Protein AF-A0A4Q3YW72-F1 (afdb_monomer_lite)

Structure (mmCIF, N/CA/C/O backbone):
data_AF-A0A4Q3YW72-F1
#
_entry.id   AF-A0A4Q3YW72-F1
#
loop_
_atom_site.group_PDB
_atom_site.id
_atom_site.type_symbol
_atom_site.label_atom_id
_atom_site.label_alt_id
_atom_site.label_comp_id
_atom_site.label_asym_id
_atom_site.label_entity_id
_atom_site.label_seq_id
_atom_site.pdbx_PDB_ins_code
_atom_site.Cartn_x
_atom_site.Cartn_y
_atom_site.Cartn_z
_atom_site.occupancy
_atom_site.B_iso_or_equiv
_atom_site.auth_seq_id
_atom_site.auth_comp_id
_atom_site.auth_asym_id
_atom_site.auth_atom_id
_atom_site.pdbx_PDB_model_num
ATOM 1 N N . MET A 1 1 ? -0.606 6.809 30.424 1.00 38.97 1 MET A N 1
ATOM 2 C CA . MET A 1 1 ? -1.641 6.697 29.376 1.00 38.97 1 MET A CA 1
ATOM 3 C C . MET A 1 1 ? -1.208 5.514 28.542 1.00 38.97 1 MET A C 1
ATOM 5 O O . MET A 1 1 ? -0.533 5.709 27.546 1.00 38.97 1 MET A O 1
ATOM 9 N N . ASP A 1 2 ? -1.474 4.314 29.054 1.00 58.44 2 ASP A N 1
ATOM 10 C CA . ASP A 1 2 ? -1.072 3.054 28.427 1.00 58.44 2 ASP A CA 1
ATOM 11 C C . ASP A 1 2 ? -2.249 2.500 27.647 1.00 58.44 2 ASP A C 1
ATOM 13 O O . ASP A 1 2 ? -3.327 2.283 28.204 1.00 58.44 2 ASP A O 1
ATOM 17 N N . LEU A 1 3 ? -2.055 2.354 26.341 1.00 56.44 3 LEU A N 1
ATOM 18 C CA . LEU A 1 3 ? -3.032 1.764 25.435 1.00 56.44 3 LEU A CA 1
ATOM 19 C C . LEU A 1 3 ? -2.312 0.972 24.339 1.00 56.44 3 LEU A C 1
ATOM 21 O O . LEU A 1 3 ? -2.665 1.056 23.167 1.00 56.44 3 LEU A O 1
ATOM 25 N N . HIS A 1 4 ? -1.295 0.208 24.734 1.00 55.38 4 HIS A N 1
ATOM 26 C CA . HIS A 1 4 ? -0.725 -0.847 23.911 1.00 55.38 4 HIS A CA 1
ATOM 27 C C . HIS A 1 4 ? -0.659 -2.111 24.764 1.00 55.38 4 HIS A C 1
ATOM 29 O O . HIS A 1 4 ? -0.026 -2.131 25.808 1.00 55.38 4 HIS A O 1
ATOM 35 N N . ASP A 1 5 ? -1.422 -3.118 24.350 1.00 56.31 5 ASP A N 1
ATOM 36 C CA . ASP A 1 5 ? -1.350 -4.474 24.880 1.00 56.31 5 ASP A CA 1
ATOM 37 C C . ASP A 1 5 ? 0.061 -5.012 24.602 1.00 56.31 5 ASP A C 1
ATOM 39 O O . ASP A 1 5 ? 0.544 -4.925 23.472 1.00 56.31 5 ASP A O 1
ATOM 43 N N . GLU A 1 6 ? 0.736 -5.492 25.644 1.00 51.41 6 GLU A N 1
ATOM 44 C CA . GLU A 1 6 ? 2.157 -5.870 25.683 1.00 51.41 6 GLU A CA 1
ATOM 45 C C . GLU A 1 6 ? 2.425 -7.215 24.969 1.00 51.41 6 GLU A C 1
ATOM 47 O O . GLU A 1 6 ? 3.308 -7.975 25.364 1.00 51.41 6 GLU A O 1
ATOM 52 N N . ASP A 1 7 ? 1.654 -7.554 23.936 1.00 50.22 7 ASP A N 1
ATOM 53 C CA . ASP A 1 7 ? 1.887 -8.734 23.110 1.00 50.22 7 ASP A CA 1
ATOM 54 C C . ASP A 1 7 ? 2.737 -8.311 21.911 1.00 50.22 7 ASP A C 1
ATOM 56 O O . ASP A 1 7 ? 2.286 -7.596 21.019 1.00 50.22 7 ASP A O 1
ATOM 60 N N . GLY A 1 8 ? 4.002 -8.742 21.909 1.00 49.19 8 GLY A N 1
ATOM 61 C CA . GLY A 1 8 ? 5.078 -8.357 20.983 1.00 49.19 8 GLY A CA 1
ATOM 62 C C . GLY A 1 8 ? 4.895 -8.712 19.497 1.00 49.19 8 GLY A C 1
ATOM 63 O O . GLY A 1 8 ? 5.875 -8.991 18.809 1.00 49.19 8 GLY A O 1
ATOM 64 N N . ALA A 1 9 ? 3.669 -8.703 18.975 1.00 53.12 9 ALA A N 1
ATOM 65 C CA . ALA A 1 9 ? 3.382 -8.657 17.551 1.00 53.12 9 ALA A CA 1
ATOM 66 C C . ALA A 1 9 ? 3.265 -7.187 17.118 1.00 53.12 9 ALA A C 1
ATOM 68 O O . ALA A 1 9 ? 2.268 -6.520 17.378 1.00 53.12 9 ALA A O 1
ATOM 69 N N . LEU A 1 10 ? 4.277 -6.686 16.412 1.00 57.19 10 LEU A N 1
ATOM 70 C CA . LEU A 1 10 ? 4.445 -5.264 16.069 1.00 57.19 10 LEU A CA 1
ATOM 71 C C . LEU A 1 10 ? 3.400 -4.697 15.078 1.00 57.19 10 LEU A C 1
ATOM 73 O O . LEU A 1 10 ? 3.446 -3.530 14.704 1.00 57.19 10 LEU A O 1
ATOM 77 N N . ALA A 1 11 ? 2.397 -5.491 14.698 1.00 64.94 11 ALA A N 1
ATOM 78 C CA . ALA A 1 11 ? 1.240 -5.040 13.930 1.00 64.94 11 ALA A CA 1
ATOM 79 C C . ALA A 1 11 ? -0.074 -5.549 14.559 1.00 64.94 11 ALA A C 1
ATOM 81 O O . ALA A 1 11 ? -0.714 -6.462 14.021 1.00 64.94 11 ALA A O 1
ATOM 82 N N . PRO A 1 12 ? -0.507 -4.985 15.701 1.00 75.69 12 PRO A N 1
ATOM 83 C CA . PRO A 1 12 ? -1.759 -5.380 16.327 1.00 75.69 12 PRO A CA 1
ATOM 84 C C . PRO A 1 12 ? -2.949 -5.028 15.427 1.00 75.69 12 PRO A C 1
ATOM 86 O O . PRO A 1 12 ? -2.981 -4.000 14.744 1.00 75.69 12 PRO A O 1
ATOM 89 N N . ARG A 1 13 ? -3.971 -5.886 15.435 1.00 88.62 13 ARG A N 1
ATOM 90 C CA . ARG A 1 13 ? -5.247 -5.586 14.781 1.00 88.62 13 ARG A CA 1
ATOM 91 C C . ARG A 1 13 ? -6.026 -4.605 15.656 1.00 88.62 13 ARG A C 1
ATOM 93 O O . ARG A 1 13 ? -6.451 -4.963 16.748 1.00 88.62 13 ARG A O 1
ATOM 100 N N . LEU A 1 14 ? -6.267 -3.396 15.158 1.00 90.94 14 LEU A N 1
ATOM 101 C CA . LEU A 1 14 ? -7.013 -2.354 15.867 1.00 90.94 14 LEU A CA 1
ATOM 102 C C . LEU A 1 14 ? -8.396 -2.184 15.246 1.00 90.94 14 LEU A C 1
ATOM 104 O O . LEU A 1 14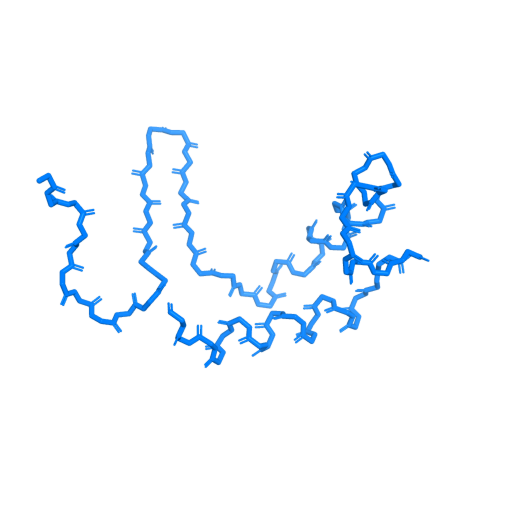 ? -8.535 -2.162 14.026 1.00 90.94 14 LEU A O 1
ATOM 108 N N . SER A 1 15 ? -9.433 -2.030 16.067 1.00 94.38 15 SER A N 1
ATOM 109 C CA . SER A 1 15 ? -10.797 -1.820 15.577 1.00 94.38 15 SER A CA 1
ATOM 110 C C . SER A 1 15 ? -11.441 -0.599 16.216 1.00 94.38 15 SER A C 1
ATOM 112 O O . SER A 1 15 ? -11.349 -0.380 17.419 1.00 94.38 15 SER A O 1
ATOM 114 N N . THR A 1 16 ? -12.132 0.181 15.393 1.00 93.81 16 THR A N 1
ATOM 115 C CA . THR A 1 16 ? -12.972 1.318 15.785 1.00 93.81 16 THR A CA 1
ATOM 116 C C . THR A 1 16 ? -14.409 1.063 15.330 1.00 93.81 16 THR A C 1
ATOM 118 O O . THR A 1 16 ? -14.691 0.055 14.684 1.00 93.81 16 THR A O 1
ATOM 121 N N . ALA A 1 17 ? -15.325 1.997 15.601 1.00 96.31 17 ALA A N 1
ATOM 122 C CA . ALA A 1 17 ? -16.719 1.880 15.167 1.00 96.31 17 ALA A CA 1
ATOM 123 C C . ALA A 1 17 ? -16.899 1.789 13.638 1.00 96.31 17 ALA A C 1
ATOM 125 O O . ALA A 1 17 ? -17.905 1.259 13.177 1.00 96.31 17 ALA A O 1
ATOM 126 N N . ARG A 1 18 ? -15.959 2.330 12.847 1.00 96.94 18 ARG A N 1
ATOM 127 C CA . ARG A 1 18 ? -16.084 2.409 11.379 1.00 96.94 18 ARG A CA 1
ATOM 128 C C . ARG A 1 18 ? -15.026 1.620 10.621 1.00 96.94 18 ARG A C 1
ATOM 130 O O . ARG A 1 18 ? -15.246 1.299 9.460 1.00 96.94 18 ARG A O 1
ATOM 137 N N . LEU A 1 19 ? -13.868 1.376 11.231 1.00 96.75 19 LEU A N 1
ATOM 138 C CA . LEU A 1 19 ? -12.696 0.858 10.532 1.00 96.75 19 LEU A CA 1
ATOM 139 C C . LEU A 1 19 ? -11.909 -0.118 11.396 1.00 96.75 19 LEU A C 1
ATOM 141 O O . LEU A 1 19 ? -11.762 0.087 12.603 1.00 96.75 19 LEU A O 1
ATOM 145 N N . THR A 1 20 ? -11.343 -1.121 10.730 1.00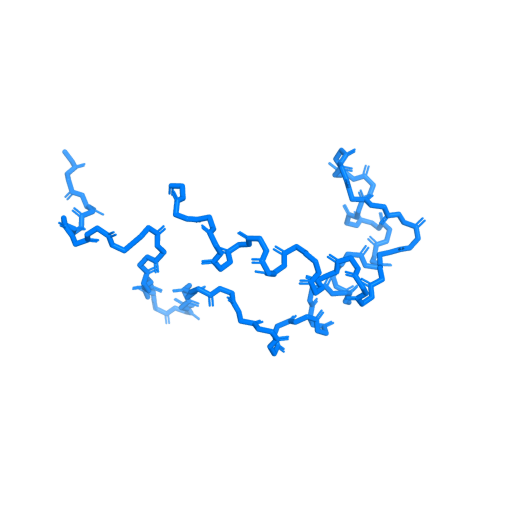 93.94 20 THR A N 1
ATOM 146 C CA . THR A 1 20 ? -10.365 -2.048 11.294 1.00 93.94 20 THR A CA 1
ATOM 147 C C . THR A 1 20 ? -9.028 -1.856 10.592 1.00 93.94 20 THR A C 1
ATOM 149 O O . THR A 1 20 ? -8.945 -1.979 9.371 1.00 93.94 20 THR A O 1
ATOM 152 N N . LEU A 1 21 ? -7.984 -1.595 11.370 1.00 92.31 21 LEU A N 1
ATOM 153 C CA . LEU A 1 21 ? -6.599 -1.628 10.929 1.00 92.31 21 LEU A CA 1
ATOM 154 C C . LEU A 1 21 ? -6.035 -3.025 11.202 1.00 92.31 21 LEU A C 1
ATOM 156 O O . LEU A 1 21 ? -6.195 -3.570 12.293 1.00 92.31 21 LEU A O 1
ATOM 160 N N . ARG A 1 22 ? -5.411 -3.625 10.192 1.00 90.81 22 ARG A N 1
ATOM 161 C CA . ARG A 1 22 ? -4.822 -4.967 10.254 1.00 90.81 22 ARG A CA 1
ATOM 162 C C . ARG A 1 22 ? -3.456 -4.975 9.567 1.00 90.81 22 ARG A C 1
ATOM 164 O O . ARG A 1 22 ? -3.225 -4.090 8.740 1.00 90.81 22 ARG A O 1
ATOM 171 N N . PRO A 1 23 ? -2.610 -5.987 9.831 1.00 90.00 23 PRO A N 1
ATOM 172 C CA . PRO A 1 23 ? -1.421 -6.224 9.025 1.00 90.00 23 PRO A CA 1
ATOM 173 C C . PRO A 1 23 ? -1.747 -6.245 7.528 1.00 90.00 23 PRO A C 1
ATOM 175 O O . PRO A 1 23 ? -2.798 -6.759 7.109 1.00 90.00 23 PRO A O 1
ATOM 178 N N . VAL A 1 24 ? -0.849 -5.656 6.742 1.00 90.88 24 VAL A N 1
ATOM 179 C CA . VAL A 1 24 ? -0.929 -5.659 5.281 1.00 90.88 24 VAL A CA 1
ATOM 180 C C . VAL A 1 24 ? -0.623 -7.067 4.782 1.00 90.88 24 VAL A C 1
ATOM 182 O O . VAL A 1 24 ? 0.298 -7.712 5.271 1.00 90.88 24 VAL A O 1
ATOM 185 N N . VAL A 1 25 ? -1.394 -7.548 3.810 1.00 91.38 25 VAL A N 1
ATOM 186 C CA . VAL A 1 25 ? -1.208 -8.869 3.196 1.00 91.38 25 VAL A CA 1
ATOM 187 C C . VAL A 1 25 ? -1.039 -8.735 1.681 1.00 91.38 25 VAL A C 1
ATOM 189 O O . VAL A 1 25 ? -1.467 -7.732 1.109 1.00 91.38 25 VAL A O 1
ATOM 192 N N . PRO A 1 26 ? -0.498 -9.748 0.977 1.00 94.62 26 PRO A N 1
ATOM 193 C CA . PRO A 1 26 ? -0.305 -9.682 -0.477 1.00 94.62 26 PRO A CA 1
ATOM 194 C C . PRO A 1 26 ? -1.574 -9.354 -1.281 1.00 94.62 26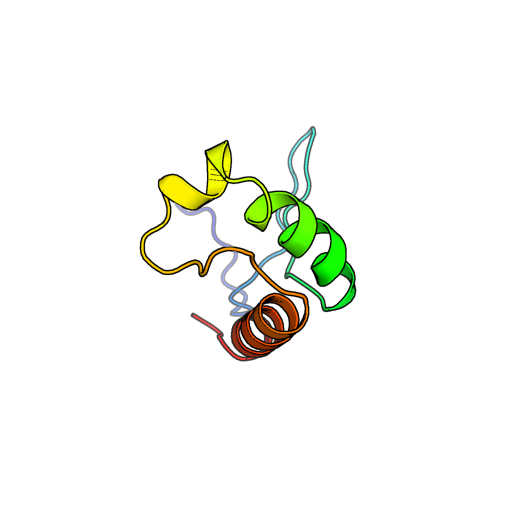 PRO A C 1
ATOM 196 O O . PRO A 1 26 ? -1.500 -8.742 -2.345 1.00 94.62 26 PRO A O 1
ATOM 199 N N . ALA A 1 27 ? -2.753 -9.716 -0.766 1.00 95.62 27 ALA A N 1
ATOM 200 C CA . ALA A 1 27 ? -4.035 -9.399 -1.397 1.00 95.62 27 ALA A CA 1
ATOM 201 C C . ALA A 1 27 ? -4.355 -7.889 -1.439 1.00 95.62 27 ALA A C 1
ATOM 203 O O . ALA A 1 27 ? -5.223 -7.484 -2.208 1.00 95.62 27 ALA A O 1
ATOM 204 N N . ASP A 1 28 ? -3.652 -7.056 -0.664 1.00 95.75 28 ASP A N 1
ATOM 205 C CA . ASP A 1 28 ? -3.834 -5.599 -0.637 1.00 95.75 28 ASP A CA 1
ATOM 206 C C . ASP A 1 28 ? -3.105 -4.877 -1.777 1.00 95.75 28 ASP A C 1
ATOM 208 O O . ASP A 1 28 ? -3.394 -3.710 -2.055 1.00 95.75 28 ASP A O 1
ATOM 212 N N . ALA A 1 29 ? -2.188 -5.563 -2.470 1.00 97.00 29 ALA A N 1
ATOM 213 C CA . ALA A 1 29 ? -1.368 -4.974 -3.525 1.00 97.00 29 ALA A CA 1
ATOM 214 C C . ALA A 1 29 ? -2.182 -4.213 -4.593 1.00 97.00 29 ALA A C 1
ATOM 216 O O . ALA A 1 29 ? -1.792 -3.093 -4.922 1.00 97.00 29 ALA A O 1
ATOM 217 N N . PRO A 1 30 ? -3.326 -4.716 -5.109 1.00 97.62 30 PRO A N 1
ATOM 218 C CA . PRO A 1 30 ? -4.110 -3.977 -6.100 1.00 97.62 30 PRO A CA 1
ATOM 219 C C . PRO A 1 30 ? -4.630 -2.627 -5.586 1.00 97.62 30 PRO A C 1
ATOM 221 O O . PRO A 1 30 ? -4.609 -1.646 -6.326 1.00 97.62 30 PRO A O 1
ATOM 224 N N . ALA A 1 31 ? -5.065 -2.558 -4.323 1.00 97.19 31 ALA A N 1
ATOM 225 C CA . ALA A 1 31 ? -5.569 -1.321 -3.727 1.00 97.19 31 ALA A CA 1
ATOM 226 C C . ALA A 1 31 ? -4.441 -0.300 -3.509 1.00 97.19 31 ALA A C 1
ATOM 228 O O . ALA A 1 31 ? -4.621 0.886 -3.777 1.00 97.19 31 ALA A O 1
ATOM 229 N N . ILE A 1 32 ? -3.262 -0.770 -3.087 1.00 96.56 32 ILE A N 1
ATOM 230 C CA . ILE A 1 32 ? -2.066 0.067 -2.921 1.00 96.56 32 ILE A CA 1
ATOM 231 C C . ILE A 1 32 ? -1.616 0.634 -4.271 1.00 96.56 32 ILE A C 1
ATOM 233 O O . ILE A 1 32 ? -1.382 1.835 -4.382 1.00 96.56 32 ILE A O 1
ATOM 237 N N . VAL A 1 33 ? -1.546 -0.206 -5.311 1.00 97.88 33 VAL A N 1
ATOM 238 C CA . VAL A 1 33 ? -1.192 0.235 -6.669 1.00 97.88 33 VAL A CA 1
ATOM 239 C C . VAL A 1 33 ? -2.168 1.289 -7.171 1.00 97.88 33 VAL A C 1
ATOM 241 O O . VAL A 1 33 ? -1.726 2.305 -7.697 1.00 97.88 33 VAL A O 1
ATOM 244 N N . ALA A 1 34 ? -3.473 1.084 -6.983 1.00 96.88 34 ALA A N 1
ATOM 245 C CA . ALA A 1 34 ? -4.480 2.054 -7.400 1.00 96.88 34 ALA A CA 1
ATOM 246 C C . ALA A 1 34 ? -4.297 3.411 -6.701 1.00 96.88 34 ALA A C 1
ATOM 248 O O . ALA A 1 34 ? -4.308 4.440 -7.370 1.00 96.88 34 ALA A O 1
ATO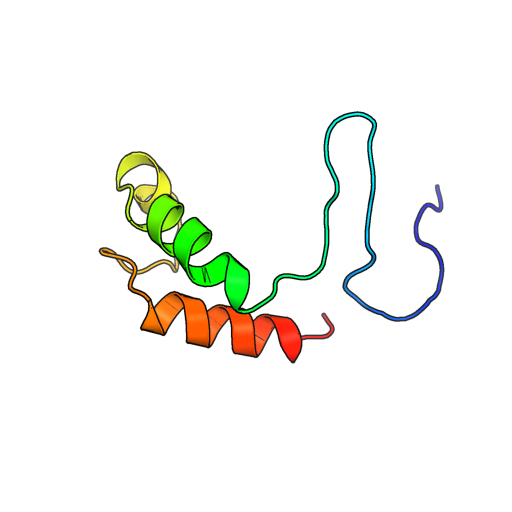M 249 N N . ALA A 1 35 ? -4.070 3.416 -5.383 1.00 95.88 35 ALA A N 1
ATOM 250 C CA . ALA A 1 35 ? -3.881 4.646 -4.616 1.00 95.88 35 ALA A CA 1
ATOM 251 C C . ALA A 1 35 ? -2.579 5.384 -4.977 1.00 95.88 35 ALA A C 1
ATOM 253 O O . ALA A 1 35 ? -2.574 6.606 -5.078 1.00 95.88 35 ALA A O 1
ATOM 254 N N . LEU A 1 36 ? -1.478 4.656 -5.188 1.00 96.88 36 LEU A N 1
ATOM 255 C CA . LEU A 1 36 ? -0.163 5.247 -5.480 1.00 96.88 36 LEU A CA 1
ATOM 256 C C . LEU A 1 36 ? 0.073 5.524 -6.975 1.00 96.88 36 LEU A C 1
ATOM 258 O O . LEU A 1 36 ? 1.025 6.214 -7.340 1.00 96.88 36 LEU A O 1
ATOM 262 N N . SER A 1 37 ? -0.803 5.033 -7.850 1.00 95.44 37 SER A N 1
ATOM 263 C CA . SER A 1 37 ? -0.838 5.430 -9.265 1.00 95.44 37 SER A CA 1
ATOM 264 C C . SER A 1 37 ? -1.576 6.753 -9.493 1.00 95.44 37 SER A C 1
ATOM 266 O O . SER A 1 37 ? -1.603 7.242 -10.621 1.00 95.44 37 SER A O 1
ATOM 268 N N . ASP A 1 38 ? -2.155 7.349 -8.448 1.00 95.56 38 ASP A N 1
ATOM 269 C CA . ASP A 1 38 ? -2.743 8.683 -8.503 1.00 95.56 38 ASP A CA 1
ATOM 270 C C . ASP A 1 38 ? -1.662 9.752 -8.274 1.00 95.56 38 ASP A C 1
ATOM 272 O O . ASP A 1 38 ? -1.041 9.832 -7.211 1.00 95.56 38 ASP A O 1
ATOM 276 N N . TRP A 1 39 ? -1.427 10.596 -9.281 1.00 94.44 39 TRP A N 1
ATOM 277 C CA . TRP A 1 39 ? -0.443 11.675 -9.187 1.00 94.44 39 TRP A CA 1
ATOM 278 C C . TRP A 1 39 ? -0.815 12.739 -8.145 1.00 94.44 39 TRP A C 1
ATOM 280 O O . TRP A 1 39 ? 0.082 13.314 -7.524 1.00 94.44 39 TRP A O 1
ATOM 290 N N . GLU A 1 40 ? -2.106 13.001 -7.914 1.00 96.19 40 GLU A N 1
ATOM 291 C CA . GLU A 1 40 ? -2.545 13.970 -6.901 1.00 96.19 40 GLU A CA 1
ATOM 292 C C . GLU A 1 40 ? -2.199 13.506 -5.480 1.00 96.19 40 GLU A C 1
ATOM 294 O O . GLU A 1 40 ? -1.981 14.338 -4.595 1.00 96.19 40 GLU A O 1
ATOM 299 N N . VAL A 1 41 ? -2.052 12.190 -5.292 1.00 94.25 41 VAL A N 1
ATOM 300 C CA . VAL A 1 41 ? -1.570 11.557 -4.060 1.00 94.25 41 VAL A CA 1
ATOM 301 C C . VAL A 1 41 ? -0.039 11.495 -4.041 1.00 94.25 41 VAL A C 1
ATOM 303 O O . VAL A 1 41 ? 0.601 12.053 -3.147 1.00 94.25 41 VAL A O 1
ATOM 306 N N . THR A 1 42 ? 0.570 10.846 -5.036 1.00 96.44 42 THR A N 1
ATOM 307 C CA . THR A 1 42 ? 1.991 10.456 -5.007 1.00 96.44 42 THR A CA 1
ATOM 30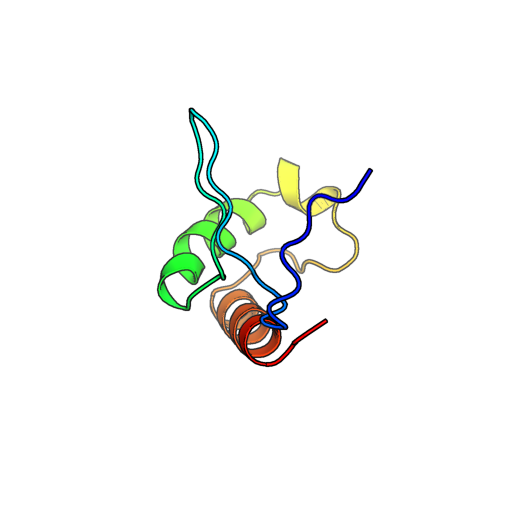8 C C . THR A 1 42 ? 2.956 11.638 -5.034 1.00 96.44 42 THR A C 1
ATOM 310 O O . THR A 1 42 ? 4.031 11.555 -4.443 1.00 96.44 42 THR A O 1
ATOM 313 N N . ARG A 1 43 ? 2.575 12.782 -5.617 1.00 94.94 43 ARG A N 1
ATOM 314 C CA . ARG A 1 43 ? 3.421 13.992 -5.668 1.00 94.94 43 ARG A CA 1
ATOM 315 C C . ARG A 1 43 ? 3.859 14.540 -4.303 1.00 94.94 43 ARG A C 1
ATOM 317 O O . ARG A 1 43 ? 4.767 15.365 -4.250 1.00 94.94 43 ARG A O 1
ATOM 324 N N . TRP A 1 44 ? 3.194 14.132 -3.222 1.00 96.75 44 TRP A N 1
ATOM 325 C CA . TRP A 1 44 ? 3.507 14.539 -1.850 1.00 96.75 44 TRP A CA 1
ATOM 326 C C . TRP A 1 44 ? 4.387 13.529 -1.098 1.00 96.75 44 TRP A C 1
ATOM 328 O O . TRP A 1 44 ? 4.731 13.765 0.059 1.00 96.75 44 TRP A O 1
ATOM 338 N N . LEU A 1 45 ? 4.753 12.407 -1.725 1.00 95.12 45 LEU A N 1
ATOM 339 C CA . LEU A 1 45 ? 5.501 11.316 -1.104 1.00 95.12 45 LEU A CA 1
ATOM 340 C C . LEU A 1 45 ? 6.949 11.296 -1.608 1.00 95.12 45 LEU A C 1
ATOM 342 O O . LEU A 1 45 ? 7.205 11.214 -2.804 1.00 95.12 45 LEU A O 1
ATOM 346 N N . THR A 1 46 ? 7.913 11.315 -0.688 1.00 93.50 46 THR A N 1
ATOM 347 C CA . THR A 1 46 ? 9.343 11.450 -1.026 1.00 93.50 46 THR A CA 1
ATOM 348 C C . THR A 1 46 ? 9.939 10.234 -1.743 1.00 93.50 46 THR A C 1
ATOM 350 O O . THR A 1 46 ? 10.874 10.382 -2.522 1.00 93.50 46 THR A O 1
ATOM 353 N N . LEU A 1 47 ? 9.451 9.024 -1.449 1.00 89.94 47 LEU A N 1
ATOM 354 C CA . LEU A 1 47 ? 10.109 7.765 -1.842 1.00 89.94 47 LEU A CA 1
ATOM 355 C C . LEU A 1 47 ? 9.300 6.912 -2.825 1.00 89.94 47 LEU A C 1
ATOM 357 O O . LEU A 1 47 ? 9.755 5.838 -3.211 1.00 89.94 47 LEU A O 1
ATOM 361 N N . VAL A 1 48 ? 8.096 7.344 -3.196 1.00 94.25 48 VAL A N 1
ATOM 362 C CA . VAL A 1 48 ? 7.204 6.542 -4.039 1.00 94.25 48 VAL A CA 1
ATOM 363 C C . VAL A 1 48 ? 7.499 6.839 -5.514 1.00 94.25 48 VAL A C 1
ATOM 365 O O . VAL A 1 48 ? 7.362 7.992 -5.926 1.00 94.25 48 VAL A O 1
ATOM 368 N N . PRO A 1 49 ? 7.908 5.840 -6.323 1.00 93.19 49 PRO A N 1
ATOM 369 C CA . PRO A 1 49 ? 8.103 6.032 -7.756 1.00 93.19 49 PRO A CA 1
ATOM 370 C C . PRO A 1 49 ? 6.766 6.281 -8.465 1.00 93.19 49 PRO A C 1
ATOM 372 O O . PRO A 1 49 ? 5.721 5.794 -8.033 1.00 93.19 49 PRO A O 1
ATOM 375 N N . PHE A 1 50 ? 6.808 7.007 -9.585 1.00 93.00 50 PHE A N 1
ATOM 376 C CA . PHE A 1 50 ? 5.638 7.241 -10.428 1.00 93.00 50 PHE A CA 1
ATOM 377 C C . PHE A 1 50 ? 5.929 6.882 -11.898 1.00 93.00 50 PHE A C 1
ATOM 379 O O . PHE A 1 50 ? 6.898 7.408 -12.455 1.00 93.00 50 PHE A O 1
ATOM 386 N N . PRO A 1 51 ? 5.096 6.044 -12.552 1.00 92.50 51 PRO A N 1
ATOM 387 C CA . PRO A 1 51 ? 3.924 5.353 -11.998 1.00 92.50 51 PRO A CA 1
ATOM 388 C C . PRO A 1 51 ? 4.311 4.232 -11.017 1.00 92.50 51 PRO A C 1
ATOM 390 O O . PRO A 1 51 ? 5.318 3.555 -11.220 1.00 92.50 51 PRO A O 1
ATOM 393 N N . TYR A 1 52 ? 3.504 4.024 -9.973 1.00 96.88 52 TYR A N 1
ATOM 394 C CA . TYR A 1 52 ? 3.732 2.964 -8.987 1.00 96.88 52 TYR A CA 1
ATOM 395 C C . TYR A 1 52 ? 3.253 1.612 -9.522 1.00 96.88 52 TYR A C 1
ATOM 397 O O . TYR A 1 52 ? 2.110 1.480 -9.963 1.00 96.88 52 TYR A O 1
ATOM 405 N N . THR A 1 53 ? 4.110 0.593 -9.501 1.00 96.94 53 THR A N 1
ATOM 406 C CA . THR A 1 53 ? 3.820 -0.691 -10.151 1.00 96.94 53 THR A CA 1
ATOM 407 C C . THR A 1 53 ? 3.440 -1.788 -9.160 1.00 96.94 53 THR A C 1
ATOM 409 O O . THR A 1 53 ? 3.659 -1.702 -7.951 1.00 96.94 53 THR A O 1
ATOM 412 N N . ARG A 1 54 ? 2.901 -2.893 -9.691 1.00 97.06 54 ARG A N 1
ATOM 413 C CA . ARG A 1 54 ? 2.623 -4.097 -8.899 1.00 97.06 54 ARG A CA 1
ATOM 414 C C . ARG A 1 54 ? 3.883 -4.677 -8.244 1.00 97.06 54 ARG A C 1
ATOM 416 O O . ARG A 1 54 ? 3.805 -5.122 -7.105 1.00 97.06 54 ARG A O 1
ATOM 423 N N . ALA A 1 55 ? 5.020 -4.642 -8.938 1.00 97.06 55 ALA A N 1
ATOM 424 C CA . ALA A 1 55 ? 6.285 -5.140 -8.404 1.00 97.06 55 ALA A CA 1
ATOM 425 C C . ALA A 1 55 ? 6.764 -4.303 -7.205 1.00 97.06 55 ALA A C 1
ATOM 427 O O . ALA A 1 55 ? 7.250 -4.865 -6.223 1.00 97.06 55 ALA A O 1
ATOM 428 N N . ASP A 1 56 ? 6.560 -2.982 -7.253 1.00 96.50 56 ASP A N 1
ATOM 429 C CA . ASP A 1 56 ? 6.871 -2.088 -6.133 1.00 96.50 56 ASP A CA 1
ATOM 430 C C . ASP A 1 56 ? 6.010 -2.419 -4.907 1.00 96.50 56 ASP A C 1
ATOM 432 O O . ASP A 1 56 ? 6.529 -2.509 -3.791 1.00 96.50 56 ASP A O 1
ATOM 436 N N . ALA A 1 57 ? 4.710 -2.665 -5.122 1.00 96.38 57 ALA A N 1
ATOM 437 C CA . ALA A 1 57 ? 3.781 -3.057 -4.065 1.00 96.38 57 ALA A CA 1
ATOM 438 C C . ALA A 1 57 ? 4.174 -4.396 -3.431 1.00 96.38 57 ALA A C 1
ATOM 440 O O . ALA A 1 57 ? 4.299 -4.480 -2.212 1.00 96.38 57 ALA A O 1
ATOM 441 N N . ASP A 1 58 ? 4.413 -5.431 -4.241 1.00 96.31 58 ASP A N 1
ATOM 442 C CA . ASP A 1 58 ? 4.783 -6.761 -3.745 1.00 96.31 58 ASP A CA 1
ATOM 443 C C . ASP A 1 58 ? 6.100 -6.708 -2.946 1.00 96.31 58 ASP A C 1
ATOM 445 O O . ASP A 1 58 ? 6.198 -7.286 -1.861 1.00 96.31 58 ASP A O 1
ATOM 449 N N . GLY A 1 59 ? 7.095 -5.953 -3.429 1.00 94.50 59 GLY A N 1
ATOM 450 C CA . GLY A 1 59 ? 8.364 -5.753 -2.727 1.00 94.50 59 GLY A CA 1
ATOM 451 C C . GLY A 1 59 ? 8.228 -4.956 -1.425 1.00 94.50 59 GLY A C 1
ATOM 452 O O . GLY A 1 59 ? 8.936 -5.224 -0.452 1.00 94.50 59 GLY A O 1
ATOM 453 N N . TRP A 1 60 ? 7.318 -3.981 -1.367 1.00 92.88 60 TRP A N 1
ATOM 454 C CA . TRP A 1 60 ? 7.027 -3.242 -0.138 1.00 92.88 60 TRP A CA 1
ATOM 455 C C . TRP A 1 60 ? 6.276 -4.102 0.889 1.00 92.88 60 TRP A C 1
ATOM 457 O O . TRP A 1 60 ? 6.699 -4.154 2.043 1.00 92.88 60 TRP A O 1
ATOM 467 N N . ILE A 1 61 ? 5.240 -4.838 0.470 1.00 93.38 61 ILE A N 1
ATOM 468 C CA . ILE A 1 61 ? 4.465 -5.740 1.340 1.00 93.38 61 ILE A CA 1
ATOM 469 C C . ILE A 1 61 ? 5.360 -6.842 1.912 1.00 93.38 61 ILE A C 1
ATOM 471 O O . ILE A 1 61 ? 5.313 -7.105 3.110 1.00 93.38 61 ILE A O 1
ATOM 475 N N . GLY A 1 62 ? 6.226 -7.444 1.090 1.00 90.75 62 GLY A N 1
ATOM 476 C CA . GLY A 1 62 ? 7.158 -8.475 1.554 1.00 90.75 62 GLY A CA 1
ATOM 477 C C . GLY A 1 62 ? 8.124 -7.976 2.634 1.00 90.75 62 GLY A C 1
ATOM 478 O O . GLY A 1 62 ? 8.472 -8.727 3.541 1.00 90.75 62 GLY A O 1
ATOM 479 N N . ARG A 1 63 ? 8.522 -6.696 2.589 1.00 85.69 63 ARG A N 1
ATOM 480 C CA . ARG A 1 63 ? 9.311 -6.078 3.667 1.00 85.69 63 ARG A CA 1
ATOM 481 C C . ARG A 1 63 ? 8.469 -5.765 4.898 1.00 85.69 63 ARG A C 1
ATOM 483 O O . ARG A 1 63 ? 8.989 -5.900 5.998 1.00 85.69 63 ARG A O 1
ATOM 490 N N . ALA A 1 64 ? 7.214 -5.351 4.730 1.00 79.12 64 ALA A N 1
ATOM 491 C CA . ALA A 1 64 ? 6.310 -5.064 5.844 1.00 7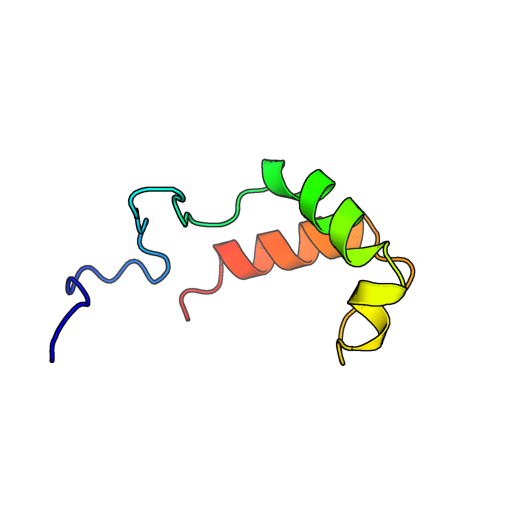9.12 64 ALA A CA 1
ATOM 492 C C . ALA A 1 64 ? 5.976 -6.321 6.667 1.00 79.12 64 ALA A C 1
ATOM 494 O O . ALA A 1 64 ? 5.876 -6.229 7.882 1.00 79.12 64 ALA A O 1
ATOM 495 N N . ASP A 1 65 ? 5.879 -7.487 6.023 1.00 69.12 65 ASP A N 1
ATOM 496 C CA . ASP A 1 65 ? 5.720 -8.790 6.692 1.00 69.12 65 ASP A CA 1
ATOM 497 C C . ASP A 1 65 ? 6.959 -9.183 7.520 1.00 69.12 65 ASP A C 1
ATOM 499 O O . ASP A 1 65 ? 6.852 -9.743 8.607 1.00 69.12 65 ASP A O 1
ATOM 503 N N . GLN A 1 66 ? 8.155 -8.838 7.031 1.00 58.12 66 GLN A N 1
ATOM 504 C CA . GLN A 1 66 ? 9.430 -9.150 7.693 1.00 58.12 66 GLN A CA 1
ATOM 505 C C . GLN A 1 66 ? 9.836 -8.119 8.754 1.00 58.12 66 GLN A C 1
ATOM 507 O O . GLN A 1 66 ? 10.662 -8.407 9.620 1.00 58.12 66 GLN A O 1
ATOM 512 N N . SER A 1 67 ? 9.293 -6.904 8.672 1.00 50.72 67 SER A N 1
ATOM 513 C CA . SER A 1 67 ? 9.657 -5.796 9.549 1.00 50.72 67 SER A CA 1
ATOM 514 C C . SER A 1 67 ? 8.729 -5.776 10.751 1.00 50.72 67 SER A C 1
ATOM 516 O O . SER A 1 67 ? 7.731 -5.061 10.780 1.00 50.72 67 SER A O 1
ATOM 518 N N . GLY A 1 68 ? 9.102 -6.538 11.774 1.00 51.59 68 GLY A N 1
ATOM 519 C CA . GLY A 1 68 ? 8.779 -6.155 13.136 1.00 51.59 68 GLY A CA 1
ATOM 520 C C . GLY A 1 68 ? 9.560 -4.890 13.504 1.00 51.59 68 GLY A C 1
ATOM 521 O O . GLY A 1 68 ? 10.656 -5.003 14.049 1.00 51.59 68 GLY A O 1
ATOM 522 N N . TYR A 1 69 ? 9.022 -3.713 13.173 1.00 40.56 69 TYR A N 1
ATOM 523 C CA . TYR A 1 69 ? 9.463 -2.437 13.747 1.00 40.56 69 TYR A CA 1
ATOM 524 C C . TYR A 1 69 ? 8.670 -2.123 15.007 1.00 40.56 69 TYR A C 1
ATOM 526 O O . TYR A 1 69 ? 7.425 -2.144 14.899 1.00 40.56 69 TYR A O 1
#

Foldseek 3Di:
DDDDDPDQPLFDWDDDPPDIGGQDDLVCLVVVLVQQQDCVRVVVPDPADPNHDSVNSNVVSVVSVVDSD

Sequence (69 aa):
MDLHDEDGALAPRLSTARLTLRPVVPADAPAIVAALSDWEVTRWLTLVPFPYTRADADGWIGRADQSGY

Radius of gyration: 14.52 Å; chains: 1; bounding box: 27×24×41 Å

pLDDT: mean 84.57, std 17.63, range [38.97, 97.88]

Secondary structure (DSSP, 8-state):
---------SS--EE-SS-EE----GGGHHHHHHHHT-HHHHTT-SS--SS--HHHHHHHHHHHHH---